Protein AF-A0A2J4PUR7-F1 (afdb_monomer_lite)

pLDDT: mean 91.81, std 8.3, range [48.41, 98.0]

Radius of gyration: 14.32 Å; chains: 1; bounding box: 42×36×32 Å

Secondary structure (DSSP, 8-state):
--TTPEEEEEEEE-SSS-EEEEEEEETTEEEEEEEEE-TTTTSSEEEEEEEEEEGGG-EEEEEEETTTTEEEEEEEEEETTEEEEEEEEE-SS-EEEEEEEEETTEEEEEEE-SEEEEEGGG-TTTTTTPPBTT-

Foldseek 3Di:
DQPPWDWAWWFWADDPFIKIWTWTDDPQKIKTFIAGFCPPPPTDHPGPDIDIDGLQQKAWEWDADPPQQKIKIWIWGDDVQKIWIWIWMDSPPDIWIKIFIDGNNHTDDIGTGPDIPHHNSVPCVRSPSRHHPVD

Organism: NCBI:txid1134687

Structure (mmCIF, N/CA/C/O backbone):
data_AF-A0A2J4PUR7-F1
#
_entry.id   AF-A0A2J4PUR7-F1
#
loop_
_atom_site.group_PDB
_atom_site.id
_atom_site.type_symbol
_atom_site.label_atom_id
_atom_site.label_alt_id
_atom_site.label_comp_id
_atom_site.label_asym_id
_atom_site.label_entity_id
_atom_site.label_seq_id
_atom_site.pdbx_PDB_ins_code
_atom_site.Cartn_x
_atom_site.Cartn_y
_atom_site.Cartn_z
_atom_site.occupancy
_atom_site.B_iso_or_equiv
_atom_site.auth_seq_id
_atom_site.auth_comp_id
_atom_site.auth_asym_id
_atom_site.auth_atom_id
_atom_site.pdbx_PDB_model_num
ATOM 1 N N . PRO A 1 1 ? 13.135 2.772 -12.914 1.00 64.06 1 PRO A N 1
ATOM 2 C CA . PRO A 1 1 ? 12.993 1.705 -11.896 1.00 64.06 1 PRO A CA 1
ATOM 3 C C . PRO A 1 1 ? 11.810 0.747 -12.142 1.00 64.06 1 PRO A C 1
ATOM 5 O O . PRO A 1 1 ? 12.009 -0.451 -11.999 1.00 64.06 1 PRO A O 1
ATOM 8 N N . TYR A 1 2 ? 10.627 1.222 -12.566 1.00 78.88 2 TYR A N 1
ATOM 9 C CA . TYR A 1 2 ? 9.409 0.381 -12.625 1.00 78.88 2 TYR A CA 1
ATOM 10 C C . TYR A 1 2 ? 8.767 0.204 -14.019 1.00 78.88 2 TYR A C 1
ATOM 12 O O . TYR A 1 2 ? 7.632 -0.255 -14.131 1.00 78.88 2 TYR A O 1
ATOM 20 N N . GLY A 1 3 ? 9.508 0.506 -15.093 1.00 81.31 3 GLY A N 1
ATOM 21 C CA . GLY A 1 3 ? 9.031 0.334 -16.474 1.00 81.31 3 GLY A CA 1
ATOM 22 C C . GLY A 1 3 ? 7.790 1.181 -16.772 1.00 81.31 3 GLY A C 1
ATOM 23 O O . GLY A 1 3 ? 7.746 2.341 -16.374 1.00 81.31 3 GLY A O 1
ATOM 24 N N . ASP A 1 4 ? 6.801 0.578 -17.436 1.00 83.69 4 ASP A N 1
ATOM 25 C CA . ASP A 1 4 ? 5.523 1.210 -17.805 1.00 83.69 4 ASP A CA 1
ATOM 26 C C . ASP A 1 4 ? 4.447 1.101 -16.705 1.00 83.69 4 ASP A C 1
ATOM 28 O O . ASP A 1 4 ? 3.281 1.403 -16.951 1.00 83.69 4 ASP A O 1
ATOM 32 N N . SER A 1 5 ? 4.798 0.609 -15.510 1.00 89.56 5 SER A N 1
ATOM 33 C CA . SER A 1 5 ? 3.829 0.494 -14.414 1.00 89.56 5 SER A CA 1
ATOM 34 C C . SER A 1 5 ? 3.597 1.843 -13.751 1.00 89.56 5 SER A C 1
ATOM 36 O O . SER A 1 5 ? 4.544 2.568 -13.441 1.00 89.56 5 SER A O 1
ATOM 38 N N . ASP A 1 6 ? 2.337 2.121 -13.448 1.00 94.31 6 ASP A N 1
ATOM 39 C CA . ASP A 1 6 ? 1.947 3.255 -12.630 1.00 94.31 6 ASP A CA 1
ATOM 40 C C . ASP A 1 6 ? 2.313 2.982 -11.168 1.00 94.31 6 ASP A C 1
ATOM 42 O O . ASP A 1 6 ? 2.012 1.915 -10.635 1.00 94.31 6 ASP A O 1
ATOM 46 N N . VAL A 1 7 ? 2.945 3.929 -10.483 1.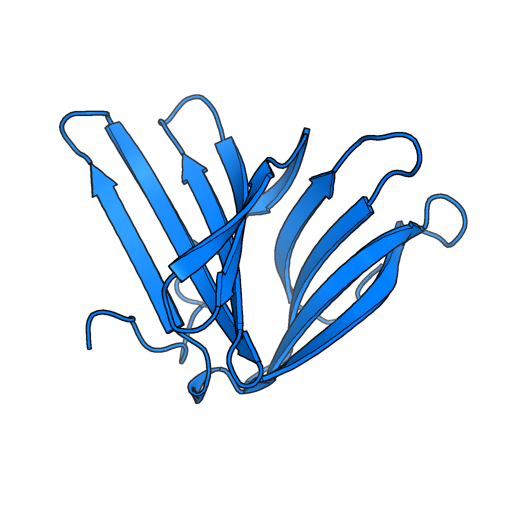00 94.81 7 VAL A N 1
ATOM 47 C CA . VAL A 1 7 ? 3.266 3.771 -9.059 1.00 94.81 7 VAL A CA 1
ATOM 48 C C . VAL A 1 7 ? 2.096 4.308 -8.235 1.00 94.81 7 VAL A C 1
ATOM 50 O O . VAL A 1 7 ? 1.765 5.483 -8.315 1.00 94.81 7 VAL A O 1
ATOM 53 N N . LEU A 1 8 ? 1.456 3.453 -7.437 1.00 95.56 8 LEU A N 1
ATOM 54 C CA . LEU A 1 8 ? 0.376 3.849 -6.527 1.00 95.56 8 LEU A CA 1
ATOM 55 C C . LEU A 1 8 ? 0.912 4.402 -5.204 1.00 95.56 8 LEU A C 1
ATOM 57 O O . LEU A 1 8 ? 0.336 5.327 -4.636 1.00 95.56 8 LEU A O 1
ATOM 61 N N . PHE A 1 9 ? 1.990 3.809 -4.694 1.00 96.12 9 PHE A N 1
ATOM 62 C CA . PHE A 1 9 ? 2.574 4.168 -3.406 1.00 96.12 9 PHE A CA 1
ATOM 63 C C . PHE A 1 9 ? 4.057 3.810 -3.369 1.00 96.12 9 PHE A C 1
ATOM 65 O O . PHE A 1 9 ? 4.443 2.721 -3.804 1.00 96.12 9 PHE A O 1
ATOM 72 N N . GLY A 1 10 ? 4.872 4.708 -2.820 1.00 94.81 10 GLY A N 1
ATOM 73 C CA . GLY A 1 10 ? 6.315 4.543 -2.696 1.00 94.81 10 GLY A CA 1
ATOM 74 C C . GLY A 1 10 ? 6.800 4.987 -1.324 1.00 94.81 10 GLY A C 1
ATOM 75 O O . GLY A 1 10 ? 6.650 6.151 -0.963 1.00 94.81 10 GLY A O 1
ATOM 76 N N . CYS A 1 11 ? 7.393 4.069 -0.563 1.00 94.38 11 CYS A N 1
ATOM 77 C CA . CYS A 1 11 ? 7.791 4.292 0.825 1.00 94.38 11 CYS A CA 1
ATOM 78 C C . CYS A 1 11 ? 9.199 3.765 1.097 1.00 94.38 11 CYS A C 1
ATOM 80 O O . CYS A 1 11 ? 9.498 2.601 0.833 1.00 94.38 11 CYS A O 1
ATOM 82 N N . ILE A 1 12 ? 10.058 4.606 1.668 1.00 94.38 12 ILE A N 1
ATOM 83 C CA . ILE A 1 12 ? 11.412 4.251 2.095 1.00 94.38 12 ILE A CA 1
ATOM 84 C C . ILE A 1 12 ? 11.426 4.046 3.606 1.00 94.38 12 ILE A C 1
ATOM 86 O O . ILE A 1 12 ? 10.913 4.866 4.364 1.00 94.38 12 ILE A O 1
ATOM 90 N N . ILE A 1 13 ? 12.088 2.977 4.043 1.00 94.56 13 ILE A N 1
ATOM 91 C CA . ILE A 1 13 ? 12.317 2.666 5.454 1.00 94.56 13 ILE A CA 1
ATOM 92 C C . ILE A 1 13 ? 13.827 2.620 5.680 1.00 94.56 13 ILE A C 1
ATOM 94 O O . ILE A 1 13 ? 14.542 1.770 5.134 1.00 94.56 13 ILE A O 1
ATOM 98 N N . LYS A 1 14 ? 14.340 3.552 6.474 1.00 93.31 14 LYS A N 1
ATOM 99 C CA . LYS A 1 14 ? 15.756 3.682 6.804 1.00 93.31 14 LYS A CA 1
ATOM 100 C C . LYS A 1 14 ? 16.088 2.777 7.985 1.00 93.31 14 LYS A C 1
ATOM 102 O O . LYS A 1 14 ? 15.328 2.575 8.923 1.00 93.31 14 LYS A O 1
ATOM 107 N N . GLY A 1 15 ? 17.285 2.214 7.943 1.00 89.19 15 GLY A N 1
ATOM 108 C CA . GLY A 1 15 ? 17.790 1.348 8.996 1.00 89.19 15 GLY A CA 1
ATOM 109 C C . GLY A 1 15 ? 19.210 0.917 8.683 1.00 89.19 15 GLY A C 1
ATOM 110 O O . GLY A 1 15 ? 19.893 1.531 7.865 1.00 89.19 15 GLY A O 1
ATOM 111 N N . LYS A 1 16 ? 19.658 -0.192 9.281 1.00 88.44 16 LYS A N 1
ATOM 112 C CA . LYS A 1 16 ? 20.960 -0.790 8.931 1.00 88.44 16 LYS A CA 1
ATOM 113 C C . LYS A 1 16 ? 21.042 -1.156 7.442 1.00 88.44 16 LYS A C 1
ATOM 115 O O . LYS A 1 16 ? 22.118 -1.161 6.851 1.00 88.44 16 LYS A O 1
ATOM 120 N N . THR A 1 17 ? 19.905 -1.488 6.843 1.00 89.94 17 THR A N 1
ATOM 121 C CA . THR A 1 17 ? 19.741 -1.647 5.401 1.00 89.94 17 THR A CA 1
ATOM 122 C C . THR A 1 17 ? 18.480 -0.904 5.012 1.00 89.94 17 THR A C 1
ATOM 124 O O . THR A 1 17 ? 17.421 -1.218 5.551 1.00 89.94 17 THR A O 1
ATOM 127 N N . THR A 1 18 ? 18.595 0.062 4.103 1.00 93.31 18 THR A N 1
ATOM 128 C CA . THR A 1 18 ? 17.436 0.791 3.584 1.00 93.31 18 THR A CA 1
ATOM 129 C C . THR A 1 18 ? 16.535 -0.161 2.809 1.00 93.31 18 THR A C 1
ATOM 131 O O . THR A 1 18 ? 16.996 -0.896 1.928 1.00 93.31 18 THR A O 1
ATOM 134 N N . LYS A 1 19 ? 15.256 -0.161 3.171 1.00 94.75 19 LYS A N 1
ATOM 135 C CA . LYS A 1 19 ? 14.202 -0.919 2.509 1.00 94.75 19 LYS A CA 1
ATOM 136 C C . LYS A 1 19 ? 13.276 0.023 1.761 1.00 94.75 19 LYS A C 1
ATOM 138 O O . LYS A 1 19 ? 13.217 1.213 2.061 1.00 94.75 19 LYS A O 1
ATOM 143 N N . GLU A 1 20 ? 12.554 -0.540 0.813 1.00 94.88 20 GLU A N 1
ATOM 144 C CA . GLU A 1 20 ? 11.533 0.155 0.052 1.00 94.88 20 GLU A CA 1
ATOM 145 C C . GLU A 1 20 ? 10.289 -0.727 -0.057 1.00 94.88 20 GLU A C 1
ATOM 147 O O . GLU A 1 20 ? 10.398 -1.946 -0.237 1.00 94.88 20 GLU A O 1
ATOM 152 N N . VAL A 1 21 ? 9.125 -0.089 0.059 1.00 96.00 21 VAL A N 1
ATOM 153 C CA . VAL A 1 21 ? 7.857 -0.594 -0.455 1.00 96.00 21 VAL A CA 1
ATOM 154 C C . VAL A 1 21 ? 7.495 0.176 -1.710 1.00 96.00 21 VAL A C 1
ATOM 156 O O . VAL A 1 21 ? 7.454 1.405 -1.689 1.00 96.00 21 VAL A O 1
ATOM 159 N N . ALA A 1 22 ? 7.177 -0.558 -2.769 1.00 95.9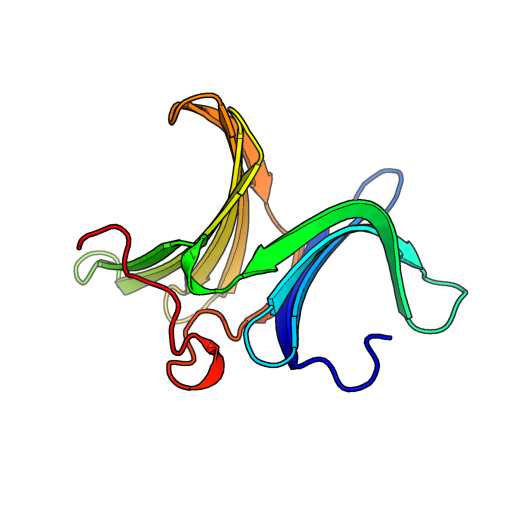4 22 ALA A N 1
ATOM 160 C CA . ALA A 1 22 ? 6.586 -0.007 -3.976 1.00 95.94 22 ALA A CA 1
ATOM 161 C C . ALA A 1 22 ? 5.307 -0.775 -4.299 1.00 95.94 22 ALA A C 1
ATOM 163 O O . ALA A 1 22 ? 5.315 -2.005 -4.392 1.00 95.94 22 ALA A O 1
ATOM 164 N N . VAL A 1 23 ? 4.212 -0.044 -4.470 1.00 97.38 23 VAL A N 1
ATOM 165 C CA . VAL A 1 23 ? 2.950 -0.588 -4.964 1.00 97.38 23 VAL A CA 1
ATOM 166 C C . VAL A 1 23 ? 2.753 -0.084 -6.376 1.00 97.38 23 VAL A C 1
ATOM 168 O O . VAL A 1 23 ? 2.669 1.118 -6.608 1.00 97.38 23 VAL A O 1
ATOM 171 N N . LEU A 1 24 ? 2.708 -1.015 -7.316 1.00 96.81 24 LEU A N 1
ATOM 172 C CA . LEU A 1 24 ? 2.683 -0.746 -8.745 1.00 96.81 24 LEU A CA 1
ATOM 173 C C . LEU A 1 24 ? 1.369 -1.240 -9.326 1.00 96.81 24 LEU A C 1
ATOM 175 O O . LEU A 1 24 ? 0.901 -2.311 -8.950 1.00 96.81 24 LEU A O 1
ATOM 179 N N . ARG A 1 25 ? 0.809 -0.512 -10.280 1.00 95.88 25 ARG A N 1
ATOM 180 C CA . ARG A 1 25 ? -0.363 -0.913 -11.043 1.00 95.88 25 ARG A CA 1
ATOM 181 C C . ARG A 1 25 ? 0.007 -1.130 -12.503 1.00 95.88 25 ARG A C 1
ATOM 183 O O . ARG A 1 25 ? 0.675 -0.311 -13.126 1.00 95.88 25 ARG A O 1
ATOM 190 N N . SER A 1 26 ? -0.494 -2.228 -13.055 1.00 95.31 26 SER A N 1
ATOM 191 C CA . SER A 1 26 ? -0.492 -2.504 -14.486 1.00 95.31 26 SER A CA 1
ATOM 192 C C . SER A 1 26 ? -1.868 -3.034 -14.881 1.00 95.31 26 SER A C 1
ATOM 194 O O . SER A 1 26 ? -2.231 -4.171 -14.585 1.00 95.31 26 SER A O 1
ATOM 196 N N . ASN A 1 27 ? -2.673 -2.190 -15.532 1.00 92.31 27 ASN A N 1
ATOM 197 C CA . ASN A 1 27 ? -4.058 -2.496 -15.902 1.00 92.31 27 ASN A CA 1
ATOM 198 C C . ASN A 1 27 ? -4.925 -2.915 -14.695 1.00 92.31 27 ASN A C 1
ATOM 200 O O . ASN A 1 27 ? -5.264 -2.080 -13.853 1.00 92.31 27 ASN A O 1
ATOM 204 N N . ASN A 1 28 ? -5.293 -4.199 -14.630 1.00 95.25 28 ASN A N 1
ATOM 205 C CA . ASN A 1 28 ? -6.115 -4.799 -13.578 1.00 95.25 28 ASN A CA 1
ATOM 206 C C . ASN A 1 28 ? -5.285 -5.572 -12.549 1.00 95.25 28 ASN A C 1
ATOM 208 O O . ASN A 1 28 ? -5.859 -6.268 -11.714 1.00 95.25 28 ASN A O 1
ATOM 212 N N . GLU A 1 29 ? -3.962 -5.473 -12.603 1.00 97.06 29 GLU A N 1
ATOM 213 C CA . GLU A 1 29 ? -3.064 -6.092 -11.639 1.00 97.06 29 GLU A CA 1
ATOM 214 C C . GLU A 1 29 ? -2.347 -5.027 -10.819 1.00 97.06 29 GLU A C 1
ATOM 216 O O . GLU A 1 29 ? -1.959 -3.969 -11.321 1.00 97.06 29 GLU A O 1
ATOM 221 N N . VAL A 1 30 ? -2.158 -5.333 -9.543 1.00 97.75 30 VAL A N 1
ATOM 222 C CA . VAL A 1 30 ? -1.355 -4.553 -8.614 1.00 97.75 30 VAL A CA 1
ATOM 223 C C . VAL A 1 30 ? -0.269 -5.453 -8.052 1.00 97.75 30 VAL A C 1
ATOM 225 O O . VAL A 1 30 ? -0.534 -6.576 -7.615 1.00 97.75 30 VAL A O 1
ATOM 228 N N . THR A 1 31 ? 0.957 -4.946 -8.072 1.00 97.69 31 THR A N 1
ATOM 229 C CA . THR A 1 31 ? 2.136 -5.608 -7.528 1.00 97.69 31 THR A CA 1
ATOM 230 C C . THR A 1 31 ? 2.615 -4.863 -6.292 1.00 97.69 31 THR A C 1
ATOM 232 O O . THR A 1 31 ? 2.965 -3.689 -6.372 1.00 97.69 31 THR A O 1
ATOM 235 N N . TYR A 1 32 ? 2.663 -5.556 -5.161 1.00 97.50 32 TYR A N 1
ATOM 236 C CA . TYR A 1 32 ? 3.336 -5.104 -3.950 1.00 97.50 32 TYR A CA 1
ATOM 237 C C . TYR A 1 32 ? 4.758 -5.651 -3.929 1.00 97.50 32 TYR A C 1
ATOM 239 O O . TYR A 1 32 ? 4.960 -6.867 -3.986 1.00 97.50 32 TYR A O 1
ATOM 247 N N . LEU A 1 33 ? 5.734 -4.761 -3.804 1.00 96.94 33 LEU A N 1
ATOM 248 C CA . LEU A 1 33 ? 7.136 -5.094 -3.615 1.00 96.94 33 LEU A CA 1
ATOM 249 C C . LEU A 1 33 ? 7.572 -4.591 -2.247 1.00 96.94 33 LEU A C 1
ATOM 251 O O . LEU A 1 33 ? 7.379 -3.422 -1.937 1.00 96.94 33 LEU A O 1
ATOM 255 N N . PHE A 1 34 ? 8.214 -5.452 -1.464 1.00 95.75 34 PHE A N 1
ATOM 256 C CA . PHE A 1 34 ? 8.970 -5.047 -0.280 1.00 95.75 34 PHE A CA 1
ATOM 257 C C . PHE A 1 34 ? 10.357 -5.665 -0.351 1.00 95.75 34 PHE A C 1
ATOM 259 O O . PHE A 1 34 ? 10.494 -6.861 -0.614 1.00 95.75 34 PHE A O 1
ATOM 266 N N . GLY A 1 35 ? 11.397 -4.879 -0.105 1.00 95.00 35 GLY A N 1
ATOM 267 C CA . GLY A 1 35 ? 12.759 -5.388 -0.173 1.00 95.00 35 GLY A CA 1
ATOM 268 C C . GLY A 1 35 ? 13.813 -4.314 0.009 1.00 95.00 35 GLY A C 1
ATOM 269 O O . GLY A 1 35 ? 13.539 -3.248 0.551 1.00 95.00 35 GLY A O 1
ATOM 270 N N . LYS A 1 36 ? 15.053 -4.610 -0.386 1.00 94.00 36 LYS A N 1
ATOM 271 C CA . LYS A 1 36 ? 16.158 -3.645 -0.272 1.00 94.00 36 LYS A CA 1
ATOM 272 C C . LYS A 1 36 ? 16.038 -2.600 -1.368 1.00 94.00 36 LYS A C 1
ATOM 274 O O . LYS A 1 36 ? 15.792 -2.958 -2.512 1.00 94.00 36 LYS A O 1
ATOM 279 N N . LEU A 1 37 ? 16.293 -1.344 -1.024 1.00 87.94 37 LEU A N 1
ATOM 280 C CA . LEU A 1 37 ? 16.441 -0.291 -2.022 1.00 87.94 37 LEU A CA 1
ATOM 281 C C . LEU A 1 37 ? 17.680 -0.584 -2.885 1.00 87.94 37 LEU A C 1
ATOM 283 O O . LEU A 1 37 ? 18.788 -0.725 -2.353 1.00 87.94 37 LEU A O 1
ATOM 287 N N . ASP A 1 38 ? 17.511 -0.668 -4.203 1.00 81.62 38 ASP A N 1
ATOM 288 C CA . ASP A 1 38 ? 18.609 -0.836 -5.152 1.00 81.62 38 ASP A CA 1
ATOM 289 C C . ASP A 1 38 ? 19.277 0.507 -5.470 1.00 81.62 38 ASP A C 1
ATOM 291 O O . ASP A 1 38 ? 19.031 1.155 -6.491 1.00 81.62 38 ASP A O 1
ATOM 295 N N . ILE A 1 39 ? 20.154 0.933 -4.563 1.00 70.62 39 ILE A N 1
ATOM 296 C CA . ILE A 1 39 ? 20.897 2.195 -4.678 1.00 70.62 39 ILE A CA 1
ATOM 297 C C . ILE A 1 39 ? 21.898 2.148 -5.852 1.00 70.62 39 ILE A C 1
ATOM 299 O O . ILE A 1 39 ? 22.281 3.191 -6.380 1.00 70.62 39 ILE A O 1
ATOM 303 N N . ASN A 1 40 ? 22.315 0.951 -6.286 1.00 68.56 40 ASN A N 1
ATOM 304 C CA . ASN A 1 40 ? 23.396 0.769 -7.260 1.00 68.56 40 ASN A CA 1
ATOM 305 C C . ASN A 1 40 ? 22.908 0.344 -8.660 1.00 68.56 40 ASN A C 1
ATOM 307 O O . ASN A 1 40 ? 23.675 0.456 -9.615 1.00 68.56 40 ASN A O 1
ATOM 311 N N . GLY A 1 41 ? 21.667 -0.131 -8.799 1.00 59.47 41 GLY A N 1
ATOM 312 C CA . GLY A 1 41 ? 21.095 -0.664 -10.043 1.00 59.47 41 GLY A CA 1
ATOM 313 C C . GLY A 1 41 ? 20.199 0.290 -10.841 1.00 59.47 41 GLY A C 1
ATOM 314 O O . GLY A 1 41 ? 19.543 -0.145 -11.783 1.00 59.47 41 GLY A O 1
ATOM 315 N N . GLY A 1 42 ? 20.173 1.588 -10.512 1.00 58.81 42 GLY A N 1
ATOM 316 C CA . GLY A 1 42 ? 19.360 2.588 -11.228 1.00 58.81 42 GLY A CA 1
ATOM 317 C C . GLY A 1 42 ? 18.001 2.899 -10.585 1.00 58.81 42 GLY A C 1
ATOM 318 O O . GLY A 1 42 ? 17.133 3.482 -11.240 1.00 58.81 42 GLY A O 1
ATOM 319 N N . GLY A 1 43 ? 17.836 2.543 -9.306 1.00 69.88 43 GLY A N 1
ATOM 320 C CA . GLY A 1 43 ? 16.626 2.748 -8.509 1.00 69.88 43 GLY A CA 1
ATOM 321 C C . GLY A 1 43 ? 15.657 1.565 -8.579 1.00 69.88 43 GLY A C 1
ATOM 322 O O . GLY A 1 43 ? 15.561 0.891 -9.605 1.00 69.88 43 GLY A O 1
ATOM 323 N N . GLY A 1 44 ? 14.894 1.358 -7.503 1.00 80.50 44 GLY A N 1
ATOM 324 C CA . GLY A 1 44 ? 13.855 0.332 -7.391 1.00 80.50 44 GLY A CA 1
ATOM 325 C C . GLY A 1 44 ? 14.057 -0.623 -6.211 1.00 80.50 44 GLY A C 1
ATOM 326 O O . GLY A 1 44 ? 15.037 -0.520 -5.473 1.00 80.50 44 GLY A O 1
ATOM 327 N N . VAL A 1 45 ? 13.156 -1.598 -6.069 1.00 88.44 45 VAL A N 1
ATOM 328 C CA . VAL A 1 45 ? 13.223 -2.624 -5.016 1.00 88.44 45 VAL A CA 1
ATOM 329 C C . VAL A 1 45 ? 13.957 -3.873 -5.516 1.00 88.44 45 VAL A C 1
ATOM 331 O O . VAL A 1 45 ? 13.566 -4.450 -6.526 1.00 88.44 45 VAL A O 1
ATOM 334 N N . ILE A 1 46 ? 14.954 -4.359 -4.770 1.00 90.31 46 ILE A N 1
ATOM 335 C CA . ILE A 1 46 ? 15.403 -5.761 -4.814 1.00 90.31 46 ILE A CA 1
ATOM 336 C C . ILE A 1 46 ? 14.452 -6.549 -3.907 1.00 90.31 46 ILE A C 1
ATOM 338 O O . ILE A 1 46 ? 14.595 -6.469 -2.678 1.00 90.31 46 ILE A O 1
ATOM 342 N N . PRO A 1 47 ? 13.456 -7.259 -4.463 1.00 89.44 47 PRO A N 1
ATOM 343 C CA . PRO A 1 47 ? 12.325 -7.722 -3.681 1.00 89.44 47 PRO A CA 1
ATOM 344 C C . PRO A 1 47 ? 12.695 -8.902 -2.784 1.00 89.44 47 PRO A C 1
ATOM 346 O O . PRO A 1 47 ? 13.334 -9.867 -3.198 1.00 89.44 47 PRO A O 1
ATOM 349 N N . GLU A 1 48 ? 12.240 -8.823 -1.542 1.00 94.31 48 GLU A N 1
ATOM 350 C CA . GLU A 1 48 ? 12.204 -9.924 -0.579 1.00 94.31 48 GLU A CA 1
ATOM 351 C C . GLU A 1 48 ? 10.792 -10.518 -0.498 1.00 94.31 48 GLU A C 1
ATOM 353 O O . GLU A 1 48 ? 10.633 -11.708 -0.234 1.00 94.31 48 GLU A O 1
ATOM 358 N N . ILE A 1 49 ? 9.777 -9.695 -0.774 1.00 94.25 49 ILE A N 1
ATOM 359 C CA . ILE A 1 49 ? 8.374 -10.074 -0.913 1.00 94.25 49 ILE A CA 1
ATOM 360 C C . ILE A 1 49 ? 7.857 -9.491 -2.232 1.00 94.25 49 ILE A C 1
ATOM 362 O O . ILE A 1 49 ? 8.103 -8.322 -2.536 1.00 94.25 49 ILE A O 1
ATOM 366 N N . ILE A 1 50 ? 7.131 -10.315 -2.990 1.00 96.75 50 ILE A N 1
ATOM 367 C CA . ILE A 1 50 ? 6.394 -9.923 -4.195 1.00 96.75 50 ILE A CA 1
ATOM 368 C C . ILE A 1 50 ? 4.990 -10.499 -4.072 1.00 96.75 50 ILE A C 1
ATOM 370 O O . ILE A 1 50 ? 4.841 -11.718 -3.989 1.00 96.75 50 ILE A O 1
ATOM 374 N N . LEU A 1 51 ? 3.976 -9.640 -4.087 1.00 97.56 51 LEU A N 1
ATOM 375 C CA . LEU A 1 51 ? 2.577 -10.057 -4.153 1.00 97.56 51 LEU A CA 1
ATOM 376 C C . LEU A 1 51 ? 1.969 -9.472 -5.417 1.00 97.56 51 LEU A C 1
ATOM 378 O O . LEU A 1 51 ? 2.065 -8.269 -5.634 1.00 97.56 51 LEU A O 1
ATOM 382 N N . VAL A 1 52 ? 1.328 -10.309 -6.226 1.00 97.44 52 VAL A N 1
ATOM 383 C CA . VAL A 1 52 ? 0.588 -9.874 -7.415 1.00 97.44 52 VAL A CA 1
ATOM 384 C C . VAL A 1 52 ? -0.876 -10.221 -7.205 1.00 97.44 52 VAL A C 1
ATOM 386 O O . VAL A 1 52 ? -1.204 -11.366 -6.883 1.00 97.44 52 VAL A O 1
ATOM 389 N N . LYS A 1 53 ? -1.752 -9.226 -7.337 1.00 97.94 53 LYS A N 1
ATOM 390 C CA . LYS A 1 53 ? -3.194 -9.368 -7.117 1.00 97.94 53 LYS A CA 1
ATOM 391 C C . LYS A 1 53 ? -3.971 -8.687 -8.220 1.00 97.94 53 LYS A C 1
ATOM 393 O O . LYS A 1 53 ? -3.571 -7.634 -8.710 1.00 97.94 53 LYS A O 1
ATOM 398 N N . ASN A 1 54 ? -5.116 -9.261 -8.566 1.00 97.94 54 ASN A N 1
ATOM 399 C CA . ASN A 1 54 ? -6.091 -8.535 -9.357 1.00 97.94 54 ASN A CA 1
ATOM 400 C C . ASN A 1 54 ? -6.726 -7.431 -8.500 1.00 97.94 54 ASN A C 1
ATOM 402 O O . ASN A 1 54 ? -6.959 -7.633 -7.308 1.00 97.94 54 ASN A O 1
ATOM 406 N N . VAL A 1 55 ? -7.058 -6.295 -9.110 1.00 96.75 55 VAL A N 1
ATOM 407 C CA . VAL A 1 55 ? -7.730 -5.172 -8.438 1.00 96.75 55 VAL A CA 1
ATOM 408 C C . VAL A 1 55 ? -9.012 -5.591 -7.715 1.00 96.75 55 VAL A C 1
ATOM 410 O O . VAL A 1 55 ? -9.276 -5.087 -6.630 1.00 96.75 55 VAL A O 1
ATOM 413 N N . SER A 1 56 ? -9.748 -6.581 -8.236 1.00 96.62 56 SER A N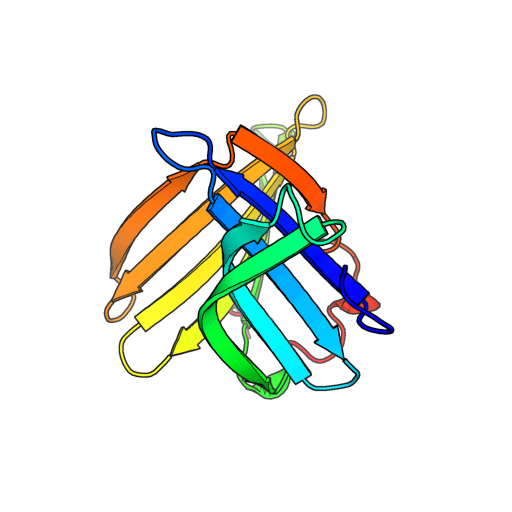 1
ATOM 414 C CA . SER A 1 56 ? -10.973 -7.091 -7.604 1.00 96.62 56 SER A CA 1
ATOM 415 C C . SER A 1 56 ? -10.733 -7.890 -6.317 1.00 96.62 56 SER A C 1
ATOM 417 O O . SER A 1 56 ? -11.690 -8.275 -5.654 1.00 96.62 56 SER A O 1
ATOM 419 N N . GLN A 1 57 ? -9.481 -8.245 -6.021 1.00 96.88 57 GLN A N 1
ATOM 420 C CA . GLN A 1 57 ? -9.090 -8.982 -4.814 1.00 96.88 57 GLN A CA 1
ATOM 421 C C . GLN A 1 57 ? -8.564 -8.060 -3.718 1.00 96.88 57 GLN A C 1
ATOM 423 O O . GLN A 1 57 ? -8.356 -8.514 -2.598 1.00 96.88 57 GLN A O 1
ATOM 428 N N . LEU A 1 58 ? -8.269 -6.809 -4.055 1.00 97.50 58 LEU A N 1
ATOM 429 C CA . LEU A 1 58 ? -7.828 -5.807 -3.100 1.00 97.50 58 LEU A CA 1
ATOM 430 C C . LEU A 1 58 ? -9.034 -5.206 -2.381 1.00 97.50 58 LEU A C 1
ATOM 432 O O . LEU A 1 58 ? -10.169 -5.434 -2.783 1.00 97.50 58 LEU A O 1
ATOM 436 N N . SER A 1 59 ? -8.782 -4.393 -1.364 1.00 97.00 59 SER A N 1
ATOM 437 C CA . SER A 1 59 ? -9.765 -3.422 -0.887 1.00 97.00 59 SER A CA 1
ATOM 438 C C . SER A 1 59 ? -9.089 -2.096 -0.574 1.00 97.00 59 SER A C 1
ATOM 440 O O . SER A 1 59 ? -7.878 -2.048 -0.341 1.00 97.00 59 SER A O 1
ATOM 442 N N . GLN A 1 60 ? -9.852 -1.011 -0.594 1.00 96.06 60 GLN A N 1
ATOM 443 C CA . GLN A 1 60 ? -9.366 0.309 -0.212 1.00 96.06 60 GLN A CA 1
ATOM 444 C C . GLN A 1 60 ? -10.304 0.988 0.780 1.00 96.06 60 GLN A C 1
ATOM 446 O O . GLN A 1 60 ? -11.488 0.669 0.860 1.00 96.06 60 GLN A O 1
ATOM 451 N N . THR A 1 61 ? -9.776 1.941 1.537 1.00 94.81 61 THR A N 1
ATOM 452 C CA . THR A 1 61 ? -10.585 2.837 2.363 1.00 94.81 61 THR A CA 1
ATOM 453 C C . THR A 1 61 ? -10.086 4.266 2.250 1.00 94.81 61 THR A C 1
ATOM 455 O O . THR A 1 61 ? -8.889 4.525 2.105 1.00 94.81 61 THR A O 1
ATOM 458 N N . TRP A 1 62 ? -11.024 5.207 2.344 1.00 93.50 62 TRP A N 1
ATOM 459 C CA . TRP A 1 62 ? -10.734 6.624 2.489 1.00 93.50 62 TRP A CA 1
ATOM 460 C C . TRP A 1 62 ? -11.464 7.171 3.710 1.00 93.50 62 TRP A C 1
ATOM 462 O O . TRP A 1 62 ? -12.692 7.223 3.751 1.00 93.50 62 TRP A O 1
ATOM 472 N N . ASN A 1 63 ? -10.694 7.594 4.706 1.00 92.12 63 ASN A N 1
ATOM 473 C CA . ASN A 1 63 ? -11.211 8.146 5.946 1.00 92.12 63 ASN A CA 1
ATOM 474 C C . ASN A 1 63 ? -10.777 9.604 6.082 1.00 92.12 63 ASN A C 1
ATOM 476 O O . ASN A 1 63 ? -9.586 9.901 6.065 1.00 92.12 63 ASN A O 1
ATOM 480 N N . TYR A 1 64 ? -11.733 10.518 6.256 1.00 90.69 64 TYR A N 1
ATOM 481 C CA . TYR A 1 64 ? -11.454 11.926 6.537 1.00 90.69 64 TYR A CA 1
ATOM 482 C C . TYR A 1 64 ? -12.007 12.333 7.905 1.00 90.69 64 TYR A C 1
ATOM 484 O O . TYR A 1 64 ? -13.218 12.331 8.140 1.00 90.69 64 TYR A O 1
ATOM 492 N N . SER A 1 65 ? -11.110 12.732 8.804 1.00 89.75 65 SER A N 1
ATOM 493 C CA . SER A 1 65 ? -11.432 13.281 10.118 1.00 89.75 65 SER A CA 1
ATOM 494 C C . SER A 1 65 ? -11.490 14.803 10.034 1.00 89.75 65 SER A C 1
ATOM 496 O O . SER A 1 65 ? -10.471 15.490 10.061 1.00 89.75 65 SER A O 1
ATOM 498 N N . ARG A 1 66 ? -12.702 15.370 9.980 1.00 86.69 66 ARG A N 1
ATOM 499 C CA . ARG A 1 66 ? -12.881 16.835 9.976 1.00 86.69 66 ARG A CA 1
ATOM 500 C C . ARG A 1 66 ? -12.381 17.498 11.264 1.00 86.69 66 ARG A C 1
ATOM 502 O O . ARG A 1 66 ? -11.952 18.646 11.223 1.00 86.69 66 ARG A O 1
ATOM 509 N N . ALA A 1 67 ? -12.489 16.806 12.399 1.00 88.00 67 ALA A N 1
ATOM 510 C CA . ALA A 1 67 ? -12.080 17.334 13.700 1.00 88.00 67 ALA A CA 1
ATOM 511 C C . ALA A 1 67 ? -10.557 17.500 13.797 1.00 88.00 67 ALA A C 1
ATOM 513 O O . ALA A 1 67 ? -10.085 18.472 14.380 1.00 88.00 67 ALA A O 1
ATOM 514 N N . GLU A 1 68 ? -9.814 16.570 13.201 1.00 87.81 68 GLU A N 1
ATOM 515 C CA . GLU A 1 68 ? -8.349 16.563 13.225 1.00 87.81 68 GLU A CA 1
ATOM 516 C C . GLU A 1 68 ? -7.748 17.182 11.958 1.00 87.81 68 GLU A C 1
ATOM 518 O O . GLU A 1 68 ? -6.577 17.542 11.949 1.00 87.81 68 GLU A O 1
ATOM 523 N N . GLY A 1 69 ? -8.552 17.353 10.904 1.00 89.69 69 GLY A N 1
ATOM 524 C CA . GLY A 1 69 ? -8.087 17.823 9.602 1.00 89.69 69 GLY A CA 1
ATOM 525 C C . GLY A 1 69 ? -7.248 16.788 8.853 1.00 89.69 69 GLY A C 1
ATOM 526 O O . GLY A 1 69 ? -6.496 17.172 7.969 1.00 89.69 69 GLY A O 1
ATOM 527 N N . VAL A 1 70 ? -7.378 15.503 9.198 1.00 93.62 70 VAL A N 1
ATOM 528 C CA . VAL A 1 70 ? -6.540 14.412 8.683 1.00 93.62 70 VAL A CA 1
ATOM 529 C C . VAL A 1 70 ? -7.326 13.550 7.703 1.00 93.62 70 VAL A C 1
ATOM 531 O O . VAL A 1 70 ? -8.467 13.170 7.974 1.00 93.62 70 VAL A O 1
ATOM 534 N N . SER A 1 71 ? -6.710 13.218 6.573 1.00 93.00 71 SER A N 1
ATOM 535 C CA . SER A 1 71 ? -7.190 12.209 5.631 1.00 93.00 71 SER A CA 1
ATOM 536 C C . SER A 1 71 ? -6.263 11.000 5.617 1.00 93.00 71 SER A C 1
ATOM 538 O O . SER A 1 71 ? -5.049 11.147 5.713 1.00 93.00 71 SER A O 1
ATOM 540 N N . ILE A 1 72 ? -6.843 9.807 5.523 1.00 94.50 72 ILE A N 1
ATOM 541 C CA . ILE A 1 72 ? -6.124 8.538 5.465 1.00 94.50 72 ILE A CA 1
ATOM 542 C C . ILE A 1 72 ? -6.669 7.748 4.283 1.00 94.50 72 ILE A C 1
ATOM 544 O O . ILE A 1 72 ? -7.865 7.456 4.226 1.00 94.50 72 ILE A O 1
ATOM 548 N N . HIS A 1 73 ? -5.786 7.412 3.351 1.00 95.19 73 HIS A N 1
ATOM 549 C CA . HIS A 1 73 ? -6.057 6.487 2.260 1.00 95.19 73 HIS A CA 1
ATOM 550 C C . HIS A 1 73 ? -5.306 5.193 2.524 1.00 95.19 73 HIS A C 1
ATOM 552 O O . HIS A 1 73 ? -4.080 5.217 2.624 1.00 95.19 73 HIS A O 1
ATOM 558 N N . THR A 1 74 ? -6.021 4.077 2.602 1.00 96.56 74 THR A N 1
ATOM 559 C CA . THR A 1 74 ? -5.424 2.762 2.841 1.00 96.56 74 THR A CA 1
ATOM 560 C C . THR A 1 74 ? -5.759 1.825 1.695 1.00 96.56 74 THR A C 1
ATOM 562 O O . THR A 1 74 ? -6.905 1.751 1.260 1.00 96.56 74 THR A O 1
ATOM 565 N N . LEU A 1 75 ? -4.757 1.087 1.228 1.00 97.75 75 LEU A N 1
ATOM 566 C CA . LEU A 1 75 ? -4.910 -0.010 0.285 1.00 97.75 75 LEU A CA 1
ATOM 567 C C . LEU A 1 75 ? -4.505 -1.318 0.961 1.00 97.75 75 LEU A C 1
ATOM 569 O O . LEU A 1 75 ? -3.375 -1.459 1.426 1.00 97.75 75 LEU A O 1
ATOM 573 N N . ASN A 1 76 ? -5.417 -2.284 0.964 1.00 97.69 76 ASN A N 1
ATOM 574 C CA . ASN A 1 76 ? -5.257 -3.595 1.576 1.00 97.69 76 ASN A CA 1
ATOM 575 C C . ASN A 1 76 ? -4.976 -4.658 0.513 1.00 97.69 76 ASN A C 1
ATOM 577 O O . ASN A 1 76 ? -5.736 -4.832 -0.444 1.00 97.69 76 ASN A O 1
ATOM 581 N N . ILE A 1 77 ? -3.891 -5.406 0.707 1.00 98.00 77 ILE A N 1
ATOM 582 C CA . ILE A 1 77 ? -3.400 -6.405 -0.242 1.00 98.00 77 ILE A CA 1
ATOM 583 C C . ILE A 1 77 ? -3.390 -7.767 0.465 1.00 98.00 77 ILE A C 1
ATOM 585 O O . ILE A 1 77 ? -2.483 -8.040 1.259 1.00 98.00 77 ILE A O 1
ATOM 589 N N . PRO A 1 78 ? -4.408 -8.621 0.243 1.00 97.25 78 PRO A N 1
ATOM 590 C CA . PRO A 1 78 ? -4.540 -9.874 0.973 1.00 97.25 78 PRO A CA 1
ATOM 591 C C . PRO A 1 78 ? -3.619 -10.967 0.426 1.00 97.25 78 PRO A C 1
ATOM 593 O O . PRO A 1 78 ? -3.508 -11.182 -0.784 1.00 97.25 78 PRO A O 1
ATOM 596 N N . GLU A 1 79 ? -3.021 -11.731 1.334 1.00 96.56 79 GLU A N 1
ATOM 597 C CA . GLU A 1 79 ? -2.189 -12.899 1.062 1.00 96.56 79 GLU A CA 1
ATOM 598 C C . GLU A 1 79 ? -2.453 -13.995 2.108 1.00 96.56 79 GLU A C 1
ATOM 600 O O . GLU A 1 79 ? -1.897 -14.000 3.207 1.00 96.56 79 GLU A O 1
ATOM 605 N N . ASN A 1 80 ? -3.296 -14.967 1.750 1.00 95.56 80 ASN A N 1
ATOM 606 C CA . ASN A 1 80 ? -3.737 -16.053 2.631 1.00 95.56 80 ASN A CA 1
ATOM 607 C C . ASN A 1 80 ? -4.378 -15.526 3.929 1.00 95.56 80 ASN A C 1
ATOM 609 O O . ASN A 1 80 ? -5.429 -14.898 3.887 1.00 95.56 80 ASN A O 1
ATOM 613 N N . GLU A 1 81 ? -3.768 -15.803 5.084 1.00 96.75 81 GLU A N 1
ATOM 614 C CA . GLU A 1 81 ? -4.221 -15.311 6.390 1.00 96.75 81 GLU A CA 1
ATOM 615 C C . GLU A 1 81 ? -3.701 -13.906 6.729 1.00 96.75 81 GLU A C 1
ATOM 617 O O . GLU A 1 81 ? -4.016 -13.392 7.803 1.00 96.75 81 GLU A O 1
ATOM 622 N N . TYR A 1 82 ? -2.891 -13.307 5.853 1.00 97.44 82 TYR A N 1
ATOM 623 C CA . TYR A 1 82 ? -2.280 -12.001 6.053 1.00 97.44 82 TYR A CA 1
ATOM 624 C C . TYR A 1 82 ? -2.915 -10.934 5.162 1.00 97.44 82 TYR A C 1
ATOM 626 O O . TYR A 1 82 ? -3.368 -11.221 4.056 1.00 97.44 82 TYR A O 1
ATOM 634 N N . THR A 1 83 ? -2.865 -9.689 5.621 1.00 97.81 83 THR A N 1
ATOM 635 C CA . THR A 1 83 ? -3.153 -8.503 4.811 1.00 97.81 83 THR A CA 1
ATOM 636 C C . THR A 1 83 ? -1.995 -7.534 4.957 1.00 97.81 83 THR A C 1
ATOM 638 O O . THR A 1 83 ? -1.592 -7.216 6.076 1.00 97.81 83 THR A O 1
ATOM 641 N N . TYR A 1 84 ? -1.456 -7.087 3.828 1.00 97.62 84 TYR A N 1
ATOM 642 C CA . TYR A 1 84 ? -0.442 -6.044 3.759 1.00 97.62 84 TYR A CA 1
ATOM 643 C C . TYR A 1 84 ? -1.146 -4.748 3.388 1.00 97.62 84 TYR A C 1
ATOM 645 O O . TYR A 1 84 ? -1.599 -4.584 2.255 1.00 97.62 84 TYR A O 1
ATOM 653 N N . SER A 1 85 ? -1.278 -3.856 4.355 1.00 97.44 85 SER A N 1
ATOM 654 C CA . SER A 1 85 ? -1.918 -2.563 4.179 1.00 97.44 85 SER A CA 1
ATOM 655 C C . SER A 1 85 ? -0.851 -1.501 3.982 1.00 97.44 85 SER A C 1
ATOM 657 O O . SER A 1 85 ? 0.106 -1.429 4.753 1.00 97.44 85 SER A O 1
ATOM 659 N N . VAL A 1 86 ? -1.007 -0.681 2.948 1.00 97.62 86 VAL A N 1
ATOM 660 C CA . VAL A 1 86 ? -0.233 0.552 2.778 1.00 97.62 86 VAL A CA 1
ATOM 661 C C . VAL A 1 86 ? -1.159 1.735 2.974 1.00 97.62 86 VAL A C 1
ATOM 663 O O . VAL A 1 86 ? -2.263 1.751 2.432 1.00 97.62 86 VAL A O 1
ATOM 666 N N . SER A 1 87 ? -0.714 2.711 3.751 1.00 95.81 87 SER A N 1
ATOM 667 C CA . SER A 1 87 ? -1.502 3.881 4.103 1.00 95.81 87 SER A CA 1
ATOM 668 C C . SER A 1 87 ? -0.736 5.155 3.800 1.00 95.81 87 SER A C 1
ATOM 670 O O . SER A 1 87 ? 0.453 5.264 4.093 1.00 95.81 87 SER A O 1
ATOM 672 N N . TYR A 1 88 ? -1.457 6.120 3.245 1.00 92.19 88 TYR A N 1
ATOM 673 C CA . TYR A 1 88 ? -1.055 7.507 3.071 1.00 92.19 88 TYR A CA 1
ATOM 674 C C . TYR A 1 88 ? -1.902 8.372 4.007 1.00 92.19 88 TYR A C 1
ATOM 676 O O . TYR A 1 88 ? -3.131 8.281 3.975 1.00 92.19 88 TYR A O 1
ATOM 684 N N . ILE A 1 89 ? -1.253 9.178 4.845 1.00 92.75 89 ILE A N 1
ATOM 685 C CA . ILE A 1 89 ? -1.882 10.041 5.848 1.00 92.75 89 ILE A CA 1
ATOM 686 C C . ILE A 1 89 ? -1.494 11.486 5.539 1.00 92.75 89 ILE A C 1
ATOM 688 O O . ILE A 1 89 ? -0.313 11.791 5.419 1.00 92.75 89 ILE A O 1
ATOM 692 N N . ASP A 1 90 ? -2.475 12.375 5.443 1.00 91.38 90 ASP A N 1
ATOM 693 C CA . ASP A 1 90 ? -2.276 13.787 5.109 1.00 91.38 90 ASP A CA 1
ATOM 694 C C . ASP A 1 90 ? -3.066 14.674 6.073 1.00 91.38 90 ASP A C 1
ATOM 696 O O . ASP A 1 90 ? -4.295 14.571 6.149 1.00 91.38 90 ASP A O 1
ATOM 700 N N . ASP A 1 91 ? -2.359 15.527 6.819 1.00 90.06 91 ASP A N 1
ATOM 701 C CA . ASP A 1 91 ? -2.923 16.493 7.777 1.00 90.06 91 ASP A CA 1
ATOM 702 C C . ASP A 1 91 ? -3.065 17.922 7.196 1.00 90.06 91 ASP A C 1
ATOM 704 O O . ASP A 1 91 ? -3.349 18.889 7.915 1.00 90.06 91 ASP A O 1
ATOM 708 N N . GLY A 1 92 ? -2.833 18.078 5.889 1.00 84.81 92 GLY A N 1
ATOM 709 C CA . GLY A 1 92 ? -2.807 19.344 5.160 1.00 84.81 92 GLY A CA 1
ATOM 710 C C . GLY A 1 92 ? -1.481 20.108 5.254 1.00 84.81 92 GLY A C 1
ATOM 711 O O . GLY A 1 92 ? -1.347 21.171 4.640 1.00 84.81 92 GLY A O 1
ATOM 712 N N . LYS A 1 93 ? -0.505 19.615 6.024 1.00 85.75 93 LYS A N 1
ATOM 713 C CA . LYS A 1 93 ? 0.842 20.196 6.171 1.00 85.75 93 LYS A CA 1
ATOM 714 C C . LYS A 1 93 ? 1.944 19.172 5.934 1.00 85.75 93 LYS A C 1
ATOM 716 O O . LYS A 1 93 ? 2.974 19.525 5.365 1.00 85.75 93 LYS A O 1
ATOM 721 N N . ASN A 1 94 ? 1.731 17.950 6.400 1.00 85.81 94 ASN A N 1
ATOM 722 C CA . ASN A 1 94 ? 2.645 16.830 6.338 1.00 85.81 94 ASN A CA 1
ATOM 723 C C . ASN A 1 94 ? 1.937 15.628 5.731 1.00 85.81 94 ASN A C 1
ATOM 725 O O . ASN A 1 94 ? 0.732 15.431 5.896 1.00 85.81 94 ASN A O 1
ATOM 729 N N . THR A 1 95 ? 2.748 14.810 5.083 1.00 86.38 95 THR A N 1
ATOM 730 C CA . THR A 1 95 ? 2.349 13.542 4.500 1.00 86.38 95 THR A CA 1
ATOM 731 C C . THR A 1 95 ? 3.161 12.435 5.147 1.00 86.38 95 THR A C 1
ATOM 733 O O . THR A 1 95 ? 4.390 12.446 5.060 1.00 86.38 95 THR A O 1
ATOM 736 N N . ASP A 1 96 ? 2.477 11.485 5.770 1.00 91.69 96 ASP A N 1
ATOM 737 C CA . ASP A 1 96 ? 3.074 10.302 6.373 1.00 91.69 96 ASP A CA 1
ATOM 738 C C . ASP A 1 96 ? 2.657 9.047 5.601 1.00 91.69 96 ASP A C 1
ATOM 740 O O . ASP A 1 96 ? 1.583 8.970 4.999 1.00 91.69 96 ASP A O 1
ATOM 744 N N . GLY A 1 97 ? 3.523 8.040 5.637 1.00 95.19 97 GLY A N 1
ATOM 745 C CA . GLY A 1 97 ? 3.250 6.722 5.084 1.00 95.19 97 GLY A CA 1
ATOM 746 C C . GLY A 1 97 ? 3.379 5.653 6.153 1.00 95.19 97 GLY A C 1
ATOM 747 O O . GLY A 1 97 ? 4.268 5.717 7.006 1.00 95.19 97 GLY A O 1
ATOM 748 N N . GLU A 1 98 ? 2.520 4.646 6.086 1.00 96.25 98 GLU A N 1
ATOM 749 C CA . GLU A 1 98 ? 2.549 3.520 7.010 1.00 96.25 98 GLU A CA 1
ATOM 750 C C . GLU A 1 98 ? 2.307 2.203 6.277 1.00 96.25 98 GLU A C 1
ATOM 752 O O . GLU A 1 98 ? 1.511 2.125 5.343 1.00 96.25 98 GLU A O 1
ATOM 757 N N . ILE A 1 99 ? 3.018 1.161 6.698 1.00 96.75 99 ILE A N 1
ATOM 758 C CA . ILE A 1 99 ? 2.819 -0.209 6.244 1.00 96.75 99 ILE A CA 1
ATOM 759 C C . ILE A 1 99 ? 2.400 -1.030 7.452 1.00 96.75 99 ILE A C 1
ATOM 761 O O . ILE A 1 99 ? 3.174 -1.193 8.399 1.00 96.75 99 ILE A O 1
ATOM 765 N N . THR A 1 100 ? 1.202 -1.589 7.393 1.00 97.44 100 THR A N 1
ATOM 766 C CA . THR A 1 100 ? 0.633 -2.414 8.455 1.00 97.44 100 THR A CA 1
ATOM 767 C C . THR A 1 100 ? 0.480 -3.837 7.943 1.00 97.44 100 THR A C 1
ATOM 769 O O . THR A 1 100 ? -0.035 -4.074 6.853 1.00 97.44 100 THR A O 1
ATOM 772 N N . VAL A 1 101 ? 0.930 -4.812 8.725 1.00 97.25 101 VAL A N 1
ATOM 773 C CA . VAL A 1 101 ? 0.705 -6.231 8.451 1.00 97.25 101 VAL A CA 1
ATOM 774 C C . VAL A 1 101 ? -0.305 -6.747 9.457 1.00 97.25 101 VAL A C 1
ATOM 776 O O . VAL A 1 101 ? -0.076 -6.712 10.670 1.00 97.25 101 VAL A O 1
ATOM 779 N N . LEU A 1 102 ? -1.415 -7.263 8.943 1.00 97.56 102 LEU A N 1
ATOM 780 C CA . LEU A 1 102 ? -2.451 -7.914 9.725 1.00 97.56 102 LEU A CA 1
ATOM 781 C C . LEU A 1 102 ? -2.388 -9.422 9.511 1.00 97.56 102 LEU A C 1
ATOM 783 O O . LEU A 1 102 ? -2.092 -9.887 8.414 1.00 97.56 102 LEU A O 1
ATOM 787 N N . LYS A 1 103 ? -2.706 -10.190 10.551 1.00 97.75 103 LYS A N 1
ATOM 788 C CA . LYS A 1 103 ? -2.964 -11.630 10.486 1.00 97.75 103 LYS A CA 1
ATOM 789 C C . LYS A 1 103 ? -4.382 -11.879 10.985 1.00 97.75 103 LYS A C 1
ATOM 791 O O . LYS A 1 103 ? -4.690 -11.565 12.132 1.00 97.75 103 LYS A O 1
ATOM 796 N N . GLN A 1 104 ? -5.244 -12.418 10.124 1.00 94.44 104 GLN A N 1
ATOM 797 C CA . GLN A 1 104 ? -6.665 -12.658 10.408 1.00 94.44 104 GLN A CA 1
ATOM 798 C C . GLN A 1 104 ? -7.383 -11.397 10.930 1.00 94.44 104 GLN A C 1
ATOM 800 O O . GLN A 1 104 ? -8.111 -11.443 11.919 1.00 94.44 104 GLN A O 1
ATOM 805 N N . GLY A 1 105 ? -7.115 -10.249 10.297 1.00 92.12 105 GLY A N 1
ATOM 806 C CA . GLY A 1 105 ? -7.693 -8.950 10.667 1.00 92.12 105 GLY A CA 1
ATOM 807 C C . GLY A 1 105 ? -7.098 -8.304 11.923 1.00 92.12 105 GLY A C 1
ATOM 808 O O . GLY A 1 105 ? -7.509 -7.209 12.292 1.00 92.12 105 GLY A O 1
ATOM 809 N N . LYS A 1 106 ? -6.124 -8.938 12.587 1.00 96.31 106 LYS A N 1
ATOM 810 C CA . LYS A 1 106 ? -5.428 -8.360 13.741 1.00 96.31 106 LYS A CA 1
ATOM 811 C C . LYS A 1 106 ? -4.061 -7.829 13.334 1.00 96.31 106 LYS A C 1
ATOM 813 O O . LYS A 1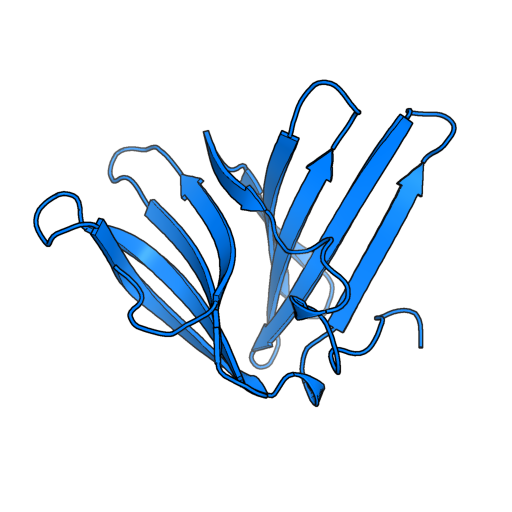 106 ? -3.255 -8.579 12.789 1.00 96.31 106 LYS A O 1
ATOM 818 N N . GLU A 1 107 ? -3.780 -6.573 13.658 1.00 97.31 107 GLU A N 1
ATOM 819 C CA . GLU A 1 107 ? -2.453 -5.979 13.488 1.00 97.31 107 GLU A CA 1
ATOM 820 C C . GLU A 1 107 ? -1.384 -6.784 14.244 1.00 97.31 107 GLU A C 1
ATOM 822 O O . GLU A 1 107 ? -1.532 -7.098 15.431 1.00 97.31 107 GLU A O 1
ATOM 827 N N . ILE A 1 108 ? -0.306 -7.128 13.539 1.00 97.44 108 ILE A N 1
ATOM 828 C CA . ILE A 1 108 ? 0.866 -7.803 14.112 1.00 97.44 108 ILE A CA 1
ATOM 829 C C . ILE A 1 108 ? 2.163 -7.017 13.909 1.00 97.44 108 ILE A C 1
ATOM 831 O O . ILE A 1 108 ? 3.147 -7.286 14.598 1.00 97.44 108 ILE A O 1
ATOM 835 N N . SER A 1 109 ? 2.192 -6.076 12.966 1.00 96.19 109 SER A N 1
ATOM 836 C CA . SER A 1 109 ? 3.349 -5.227 12.712 1.00 96.19 109 SER A CA 1
ATOM 837 C C . SER A 1 109 ? 2.924 -3.947 12.016 1.00 96.19 109 SER A C 1
ATOM 839 O O . SER A 1 109 ? 2.066 -3.985 11.139 1.00 96.19 109 SER A O 1
ATOM 841 N N . THR A 1 110 ? 3.589 -2.857 12.377 1.00 96.56 110 THR A N 1
ATOM 842 C CA . THR A 1 110 ? 3.386 -1.537 11.796 1.00 96.56 110 THR A CA 1
ATOM 843 C C . THR A 1 110 ? 4.743 -0.885 11.604 1.00 96.56 110 THR A C 1
ATOM 845 O O . THR A 1 110 ? 5.573 -0.873 12.518 1.00 96.56 110 THR A O 1
ATOM 848 N N . ILE A 1 111 ? 4.986 -0.374 10.401 1.00 95.44 111 ILE A N 1
ATOM 849 C CA . ILE A 1 111 ? 6.242 0.251 10.002 1.00 95.44 111 ILE A CA 1
ATOM 850 C C . ILE A 1 111 ? 5.918 1.613 9.404 1.00 95.44 111 ILE A C 1
ATOM 852 O O . ILE A 1 111 ? 5.210 1.705 8.405 1.00 95.44 111 ILE A O 1
ATOM 856 N N . LYS A 1 112 ? 6.471 2.668 10.000 1.00 95.50 112 LYS A N 1
ATOM 857 C CA . LYS A 1 112 ? 6.379 4.016 9.443 1.00 95.50 112 LYS A CA 1
ATOM 858 C C . LYS A 1 112 ? 7.400 4.207 8.332 1.00 95.50 112 LYS A C 1
ATOM 860 O O . LYS A 1 112 ? 8.536 3.746 8.447 1.00 95.50 112 LYS A O 1
ATOM 865 N N . CYS A 1 113 ? 6.989 4.906 7.288 1.00 95.06 113 CYS A N 1
ATOM 866 C CA . CYS A 1 113 ? 7.876 5.371 6.239 1.00 95.06 113 CYS A CA 1
ATOM 867 C C . CYS A 1 113 ? 8.747 6.503 6.784 1.00 95.06 113 CYS A C 1
ATOM 869 O O . CYS A 1 113 ? 8.247 7.439 7.403 1.00 95.06 113 CYS A O 1
ATOM 871 N N . ASP A 1 114 ? 10.050 6.430 6.539 1.00 94.81 114 ASP A N 1
ATOM 872 C CA . ASP A 1 114 ? 10.953 7.560 6.761 1.00 94.81 114 ASP A CA 1
ATOM 873 C C . ASP A 1 114 ? 10.833 8.609 5.652 1.00 94.81 114 ASP A C 1
ATOM 875 O O . ASP A 1 114 ? 11.243 9.753 5.844 1.00 94.81 114 ASP A O 1
ATOM 879 N N . ASP A 1 115 ? 10.368 8.193 4.472 1.00 92.00 115 ASP A N 1
ATOM 880 C CA . ASP A 1 115 ? 10.105 9.058 3.326 1.00 92.00 115 ASP A CA 1
ATOM 881 C C . ASP A 1 115 ? 9.039 8.416 2.427 1.00 92.00 115 ASP A C 1
ATOM 883 O O . ASP A 1 115 ? 9.116 7.218 2.136 1.00 92.00 115 ASP A O 1
ATOM 887 N N . VAL A 1 116 ? 8.057 9.203 1.994 1.00 92.00 116 VAL A N 1
ATOM 888 C CA . VAL A 1 116 ? 7.043 8.799 1.014 1.00 92.00 116 VAL A CA 1
ATOM 889 C C . VAL A 1 116 ? 7.342 9.556 -0.267 1.00 92.00 116 VAL A C 1
ATOM 891 O O . VAL A 1 116 ? 7.207 10.775 -0.317 1.00 92.00 116 VAL A O 1
ATOM 894 N N . TRP A 1 117 ? 7.771 8.838 -1.300 1.00 90.44 117 TRP A N 1
ATOM 895 C CA . TRP A 1 117 ? 8.169 9.453 -2.566 1.00 90.44 117 TRP A CA 1
ATOM 896 C C . TRP A 1 117 ? 7.073 9.388 -3.634 1.00 90.44 117 TRP A C 1
ATOM 898 O O . TRP A 1 117 ? 7.168 10.107 -4.624 1.00 90.44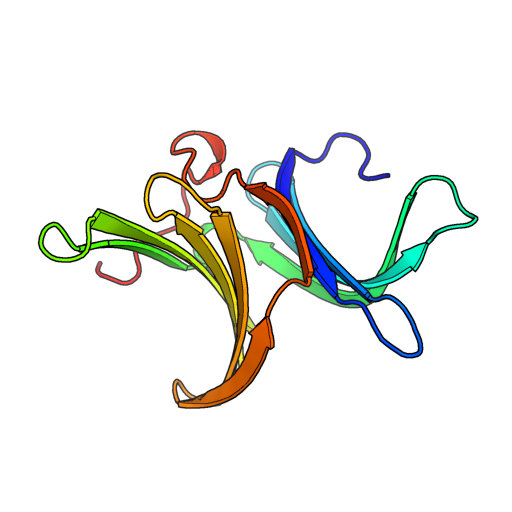 117 TRP A O 1
ATOM 908 N N . GLU A 1 118 ? 6.036 8.568 -3.429 1.00 91.81 118 GLU A N 1
ATOM 909 C CA . GLU A 1 118 ? 4.843 8.536 -4.278 1.00 91.81 118 GLU A CA 1
ATOM 910 C C . GLU A 1 118 ? 3.576 8.231 -3.469 1.00 91.81 118 GLU A C 1
ATOM 912 O O . GLU A 1 118 ? 3.599 7.395 -2.561 1.00 91.81 118 GLU A O 1
ATOM 917 N N . GLN A 1 119 ? 2.466 8.889 -3.820 1.00 90.50 119 GLN A N 1
ATOM 918 C CA . GLN A 1 119 ? 1.250 8.957 -2.997 1.00 90.50 119 GLN A CA 1
ATOM 919 C C . GLN A 1 119 ? -0.046 9.023 -3.824 1.00 90.50 119 GLN A C 1
ATOM 921 O O . GLN A 1 119 ? -0.927 9.858 -3.616 1.00 90.50 119 GLN A O 1
ATOM 926 N N . HIS A 1 120 ? -0.197 8.116 -4.782 1.00 93.56 120 HIS A N 1
ATOM 927 C CA . HIS A 1 120 ? -1.365 8.041 -5.659 1.00 93.56 120 HIS A CA 1
ATOM 928 C C . HIS A 1 120 ? -2.528 7.194 -5.117 1.00 93.56 120 HIS A C 1
ATOM 930 O O . HIS A 1 120 ? -3.521 7.007 -5.819 1.00 93.56 120 HIS A O 1
ATOM 936 N N . LEU A 1 121 ? -2.478 6.764 -3.851 1.00 92.25 121 LEU A N 1
ATOM 937 C CA . LEU A 1 121 ? -3.589 6.058 -3.193 1.00 92.25 121 LEU A CA 1
ATOM 938 C C . LEU A 1 121 ? -4.892 6.878 -3.142 1.00 92.25 121 LEU A C 1
ATOM 940 O O . LEU A 1 121 ? -5.973 6.304 -3.087 1.00 92.25 121 LEU A O 1
ATOM 944 N N . GLY A 1 122 ? -4.813 8.213 -3.187 1.00 89.56 122 GLY A N 1
ATOM 945 C CA . GLY A 1 122 ? -5.987 9.092 -3.275 1.00 89.56 122 GLY A CA 1
ATOM 946 C C . GLY A 1 122 ? -6.485 9.369 -4.700 1.00 89.56 122 GLY A C 1
ATOM 947 O O . GLY A 1 122 ? -7.481 10.070 -4.879 1.00 89.56 122 GLY A O 1
ATOM 948 N N . ASN A 1 123 ? -5.807 8.864 -5.736 1.00 92.69 123 ASN A N 1
ATOM 949 C CA . ASN A 1 123 ? -6.163 9.132 -7.127 1.00 92.69 123 ASN A CA 1
ATOM 950 C C . ASN A 1 123 ? -7.228 8.142 -7.622 1.00 92.69 123 ASN A C 1
ATOM 952 O O . ASN A 1 123 ? -6.928 6.998 -7.962 1.00 92.69 123 ASN A O 1
ATOM 956 N N . SER A 1 124 ? -8.472 8.607 -7.743 1.00 90.44 124 SER A N 1
ATOM 957 C CA . SER A 1 124 ? -9.616 7.775 -8.142 1.00 90.44 124 SER A CA 1
ATOM 958 C C . SER A 1 124 ? -9.457 7.077 -9.497 1.00 90.44 124 SER A C 1
ATOM 960 O O . SER A 1 124 ? -9.950 5.963 -9.668 1.00 90.44 124 SER A O 1
ATOM 962 N N . ASN A 1 125 ? -8.744 7.681 -10.455 1.00 92.50 125 ASN A N 1
ATOM 963 C CA . ASN A 1 125 ? -8.498 7.052 -11.755 1.00 92.50 125 ASN A CA 1
ATOM 964 C C . ASN A 1 125 ? -7.536 5.866 -11.621 1.00 92.50 125 ASN A C 1
ATOM 966 O O . ASN A 1 125 ? -7.741 4.827 -12.243 1.00 92.50 125 ASN A O 1
ATOM 970 N N . MET A 1 126 ? -6.508 6.009 -10.783 1.00 93.44 126 MET A N 1
ATOM 971 C CA . MET A 1 126 ? -5.497 4.971 -10.558 1.00 93.44 126 MET A CA 1
ATOM 972 C C . MET A 1 126 ? -5.992 3.876 -9.613 1.00 93.44 126 MET A C 1
ATOM 974 O O . MET A 1 126 ? -5.548 2.734 -9.703 1.00 93.44 126 MET A O 1
ATOM 978 N N . MET A 1 127 ? -6.958 4.196 -8.753 1.00 94.31 127 MET A N 1
ATOM 979 C CA . MET A 1 127 ? -7.604 3.249 -7.844 1.00 94.31 127 MET A CA 1
ATOM 980 C C . MET A 1 127 ? -8.855 2.587 -8.439 1.00 94.31 127 MET A C 1
ATOM 982 O O . MET A 1 127 ? -9.503 1.767 -7.791 1.00 94.31 127 MET A O 1
ATOM 986 N N . HIS A 1 128 ? -9.200 2.896 -9.692 1.00 94.12 128 HIS A N 1
ATOM 987 C CA . HIS A 1 128 ? -10.407 2.387 -10.337 1.00 94.12 128 HIS A CA 1
ATOM 988 C C . HIS A 1 128 ? -10.483 0.848 -10.332 1.00 94.12 128 HIS A C 1
ATOM 990 O O . HIS A 1 128 ? -9.510 0.158 -10.657 1.00 94.12 128 HIS A O 1
ATOM 996 N N . GLY A 1 129 ? -11.658 0.307 -9.996 1.00 94.56 129 GLY A N 1
ATOM 997 C CA . GLY A 1 129 ? -11.931 -1.135 -9.974 1.00 94.56 129 GLY A CA 1
ATOM 998 C C . GLY A 1 129 ? -11.458 -1.871 -8.716 1.00 94.56 129 GLY A C 1
ATOM 999 O O . GLY A 1 129 ? -11.695 -3.072 -8.615 1.00 94.56 129 GLY A O 1
ATOM 1000 N N . ILE A 1 130 ? -10.817 -1.175 -7.773 1.00 96.56 130 ILE A N 1
ATOM 1001 C CA . ILE A 1 130 ? -10.536 -1.697 -6.431 1.00 96.56 130 ILE A CA 1
ATOM 1002 C C . ILE A 1 130 ? -11.771 -1.420 -5.559 1.00 96.56 130 ILE A C 1
ATOM 1004 O O . ILE A 1 130 ? -12.190 -0.262 -5.492 1.00 96.56 130 ILE A O 1
ATOM 1008 N N . PRO A 1 131 ? -12.383 -2.440 -4.933 1.00 96.38 131 PRO A N 1
ATOM 1009 C CA . PRO A 1 131 ? -13.579 -2.249 -4.120 1.00 96.38 131 PRO A CA 1
ATOM 1010 C C . PRO A 1 131 ? -13.256 -1.502 -2.822 1.00 96.38 131 PRO A C 1
ATOM 1012 O O . PRO A 1 131 ? -12.167 -1.652 -2.258 1.00 96.38 131 PRO A O 1
ATOM 1015 N N . ASP A 1 132 ? -14.213 -0.718 -2.337 1.00 94.56 132 ASP A N 1
ATOM 1016 C CA . ASP A 1 132 ? -14.126 -0.125 -1.009 1.00 94.56 132 ASP A CA 1
ATOM 1017 C C . ASP A 1 132 ? -14.351 -1.219 0.048 1.00 94.56 132 ASP A C 1
ATOM 1019 O O . ASP A 1 132 ? -15.229 -2.060 -0.097 1.00 94.56 132 ASP A O 1
ATOM 1023 N N . GLU A 1 133 ? -13.582 -1.227 1.139 1.00 86.81 133 GLU A N 1
ATOM 1024 C CA . GLU A 1 133 ? -13.753 -2.207 2.234 1.00 86.81 133 GLU A CA 1
ATOM 1025 C C . GLU A 1 133 ? -15.099 -2.047 2.969 1.00 86.81 133 GLU A C 1
ATOM 1027 O O . GLU A 1 133 ? -15.514 -2.914 3.735 1.00 86.81 133 GLU A O 1
ATOM 1032 N N . SER A 1 134 ? -15.773 -0.920 2.743 1.00 69.00 134 SER A N 1
ATOM 1033 C CA . SER A 1 134 ? -17.078 -0.593 3.323 1.00 69.00 134 SER A CA 1
ATOM 1034 C C . SER A 1 134 ? -18.264 -1.190 2.551 1.00 69.00 134 SER A C 1
ATOM 1036 O O . SER A 1 134 ? -19.384 -1.102 3.061 1.00 69.00 134 SER A O 1
ATOM 1038 N N . ASP A 1 135 ? -18.029 -1.735 1.349 1.00 48.41 135 ASP A N 1
ATOM 1039 C CA . ASP A 1 135 ? -19.032 -2.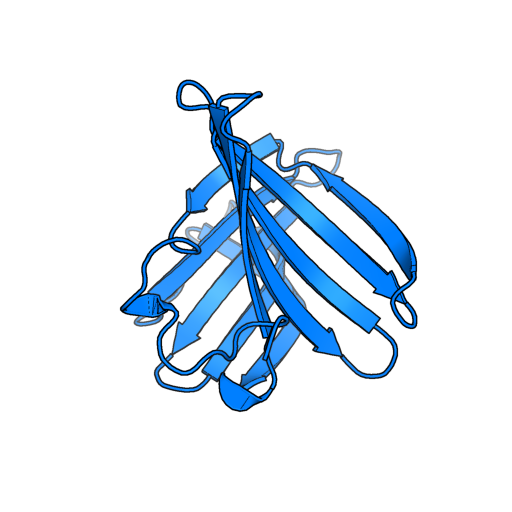365 0.470 1.00 48.41 135 ASP A CA 1
ATOM 1040 C C . ASP A 1 135 ? -19.116 -3.890 0.680 1.00 48.41 135 ASP A C 1
ATOM 1042 O O . ASP A 1 135 ? -20.251 -4.426 0.639 1.00 48.41 135 ASP A O 1
#

Sequence (135 aa):
PYGDSDVLFGCIIKGKTTKEVAVLRSNNEVTYLFGKLDINGGGGVIPEIILVKNVSQLSQTWNYSRAEGVSIHTLNIPENEYTYSVSYIDDGKNTDGEITVLKQGKEISTIKCDDVWEQHLGNSNMMHGIPDESD